Protein AF-S2E6Z9-F1 (afdb_monomer_lite)

Secondary structure (DSSP, 8-state):
-HHHHHHHHHH-SEEE--HHHHHHHHHHHHHHT-S-----SSGGGG--SEEE--TT-SSHHHHHHHHGGGT--EEEEETT--HHHHHHHH-GGG-TTEEEEEEGGGGT-SS-EEEEEE-HHHHHHHHHHHHHHS--

Organism: NCBI:txid859192

pLDDT: mean 89.49, std 9.39, range [43.53, 98.69]

Radius of gyration: 16.05 Å; chains: 1; bounding box: 37×28×57 Å

Sequence (136 aa):
MYQVAKFVAKNVDGINSEPKVGKYIQIAEMANRWPITSTPGNLKETFKINQFHVGEMKTLEEFISKNKEQNLTHIIADEYSESILSEVYNHEEKFPYLEKIYESKEHGYEYNLKLYKINYDEFAKYLQIKNKNYGT

Structure (mmCIF, N/CA/C/O backbone):
data_AF-S2E6Z9-F1
#
_entry.id   AF-S2E6Z9-F1
#
loop_
_atom_site.group_PDB
_atom_site.id
_atom_site.type_symbol
_atom_site.label_atom_id
_atom_site.label_alt_id
_atom_site.label_comp_id
_atom_site.label_asym_id
_atom_site.label_entity_id
_atom_site.label_seq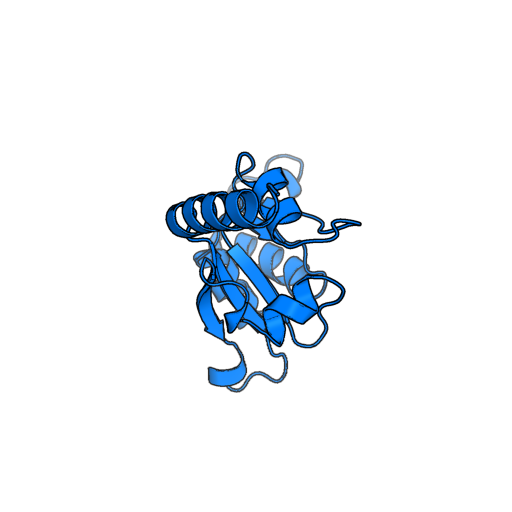_id
_atom_site.pdbx_PDB_ins_code
_atom_site.Cartn_x
_atom_site.Cartn_y
_atom_site.Cartn_z
_atom_site.occupancy
_atom_site.B_iso_or_equiv
_atom_site.auth_seq_id
_atom_site.auth_comp_id
_atom_site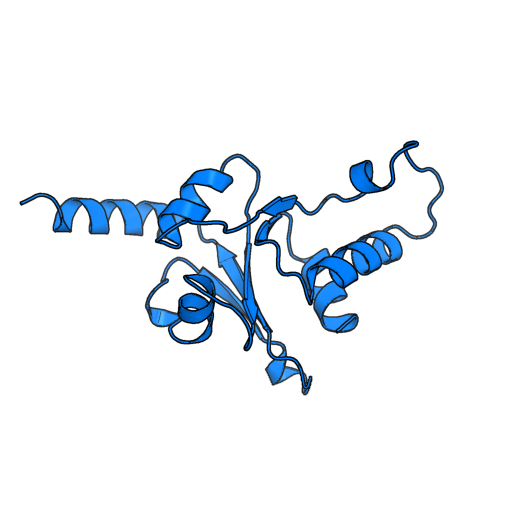.auth_asym_id
_atom_site.auth_atom_id
_atom_site.pdbx_PDB_model_num
ATOM 1 N N . MET A 1 1 ? 14.242 -2.955 -8.253 1.00 85.06 1 MET A N 1
ATOM 2 C CA . MET A 1 1 ? 13.148 -1.961 -8.370 1.00 85.06 1 MET A CA 1
ATOM 3 C C . MET A 1 1 ? 12.186 -2.238 -9.529 1.00 85.06 1 MET A C 1
ATOM 5 O O . MET A 1 1 ? 11.012 -2.446 -9.265 1.00 85.06 1 MET A O 1
ATOM 9 N N . TYR A 1 2 ? 12.634 -2.307 -10.793 1.00 89.06 2 TYR A N 1
ATOM 10 C CA . TYR A 1 2 ? 11.716 -2.497 -11.937 1.00 89.06 2 TYR A CA 1
ATOM 11 C C . TYR A 1 2 ? 10.846 -3.765 -11.859 1.00 89.06 2 TYR A C 1
ATOM 13 O O . TYR A 1 2 ? 9.651 -3.683 -12.107 1.00 89.06 2 TYR A O 1
ATOM 21 N N . GLN A 1 3 ? 11.404 -4.920 -11.475 1.00 88.44 3 GLN A N 1
ATOM 22 C CA . GLN A 1 3 ? 10.611 -6.158 -11.367 1.00 88.44 3 GLN A CA 1
ATOM 23 C C . GLN A 1 3 ? 9.508 -6.057 -10.306 1.00 88.44 3 GLN A C 1
ATOM 25 O O . GLN A 1 3 ? 8.385 -6.485 -10.553 1.00 88.44 3 GLN A O 1
ATOM 30 N N . VAL A 1 4 ? 9.804 -5.413 -9.172 1.00 89.25 4 VAL A N 1
ATOM 31 C CA . VAL A 1 4 ? 8.819 -5.123 -8.119 1.00 89.25 4 VAL A CA 1
ATOM 32 C C . VAL A 1 4 ? 7.711 -4.233 -8.679 1.00 89.25 4 VAL A C 1
ATOM 34 O O . VAL A 1 4 ? 6.540 -4.577 -8.590 1.00 89.25 4 VAL A O 1
ATOM 37 N N . ALA A 1 5 ? 8.068 -3.137 -9.351 1.00 91.56 5 ALA A N 1
ATOM 38 C CA . ALA A 1 5 ? 7.086 -2.244 -9.959 1.00 91.56 5 ALA A CA 1
ATOM 39 C C . ALA A 1 5 ? 6.259 -2.916 -11.066 1.00 91.56 5 ALA A C 1
ATOM 41 O O . ALA A 1 5 ? 5.072 -2.642 -11.193 1.00 91.56 5 ALA A O 1
ATOM 42 N N . LYS A 1 6 ? 6.857 -3.825 -11.843 1.00 91.75 6 LYS A N 1
ATOM 43 C CA . LYS A 1 6 ? 6.159 -4.621 -12.859 1.00 91.75 6 LYS A CA 1
ATOM 44 C C . LYS A 1 6 ? 5.159 -5.589 -12.242 1.00 91.75 6 LYS A C 1
ATOM 46 O O . LYS A 1 6 ? 4.084 -5.764 -12.808 1.00 91.75 6 LYS A O 1
ATOM 51 N N . PHE A 1 7 ? 5.504 -6.208 -11.114 1.00 91.31 7 PHE A N 1
ATOM 52 C CA . PHE A 1 7 ? 4.566 -7.020 -10.347 1.00 91.31 7 PHE A CA 1
ATOM 53 C C . PHE A 1 7 ? 3.414 -6.155 -9.830 1.00 91.31 7 PHE A C 1
ATOM 55 O O . PHE A 1 7 ? 2.260 -6.451 -10.120 1.00 91.31 7 PHE A O 1
ATOM 62 N N . VAL A 1 8 ? 3.723 -5.047 -9.149 1.00 92.56 8 VAL A N 1
ATOM 63 C CA . VAL A 1 8 ? 2.720 -4.112 -8.617 1.00 92.56 8 VAL A CA 1
ATOM 64 C C . VAL A 1 8 ? 1.780 -3.640 -9.728 1.00 92.56 8 VAL A C 1
ATOM 66 O O . VAL A 1 8 ? 0.576 -3.836 -9.628 1.00 92.56 8 VAL A O 1
ATOM 69 N N . ALA A 1 9 ? 2.316 -3.130 -10.840 1.00 93.50 9 ALA A N 1
ATOM 70 C CA . ALA A 1 9 ? 1.528 -2.567 -11.936 1.00 93.50 9 ALA A CA 1
ATOM 71 C C . ALA A 1 9 ? 0.601 -3.567 -12.651 1.00 93.50 9 ALA A C 1
ATOM 73 O O . ALA A 1 9 ? -0.249 -3.164 -13.439 1.00 93.50 9 ALA A O 1
ATOM 74 N N . LYS A 1 10 ? 0.786 -4.872 -12.430 1.00 92.69 10 LYS A N 1
ATOM 75 C CA . LYS A 1 10 ? -0.092 -5.921 -12.964 1.00 92.69 10 LYS A CA 1
ATOM 76 C C . LYS A 1 10 ? -1.200 -6.341 -12.001 1.00 92.69 10 LYS A C 1
ATOM 78 O O . LYS A 1 10 ? -2.114 -7.029 -12.439 1.00 92.69 10 LYS A O 1
ATOM 83 N N . ASN A 1 11 ? -1.094 -5.982 -10.722 1.00 94.06 11 ASN A N 1
ATOM 84 C CA . ASN A 1 11 ? -1.938 -6.519 -9.653 1.00 94.06 11 ASN A CA 1
ATOM 85 C C . ASN A 1 11 ? -2.733 -5.443 -8.898 1.00 94.06 11 ASN A C 1
ATOM 87 O O . ASN A 1 11 ? -3.443 -5.782 -7.957 1.00 94.06 11 ASN A O 1
ATOM 91 N N . VAL A 1 12 ? -2.620 -4.165 -9.273 1.00 95.31 12 VAL A N 1
ATOM 92 C CA . VAL A 1 12 ? -3.266 -3.056 -8.557 1.00 95.31 12 VAL A CA 1
ATOM 93 C C . VAL A 1 12 ? -3.985 -2.114 -9.514 1.00 95.31 12 VAL A C 1
ATOM 95 O O . VAL A 1 12 ? -3.515 -1.895 -10.629 1.00 95.31 12 VAL A O 1
ATOM 98 N N . ASP A 1 13 ? -5.059 -1.488 -9.031 1.00 95.06 13 ASP A N 1
ATOM 99 C CA . ASP A 1 13 ? -5.761 -0.409 -9.743 1.00 95.06 13 ASP A CA 1
ATOM 100 C C . ASP A 1 13 ? -5.590 0.961 -9.059 1.00 95.06 13 ASP A C 1
ATOM 102 O O . ASP A 1 13 ? -5.773 2.008 -9.678 1.00 95.06 13 ASP A O 1
ATOM 106 N N . GLY A 1 14 ? -5.189 0.977 -7.783 1.00 95.94 14 GLY A N 1
ATOM 107 C CA . GLY A 1 14 ? -4.949 2.212 -7.043 1.00 95.94 14 GLY A CA 1
ATOM 108 C C . GLY A 1 14 ? -4.215 1.990 -5.727 1.00 95.94 14 GLY A C 1
ATOM 109 O O . GLY A 1 14 ? -4.522 1.051 -4.991 1.00 95.94 14 GLY A O 1
ATOM 110 N N . ILE A 1 15 ? -3.247 2.858 -5.443 1.00 96.19 15 ILE A N 1
ATOM 111 C CA . ILE A 1 15 ? -2.282 2.743 -4.341 1.00 96.19 15 ILE A CA 1
ATOM 112 C C . ILE A 1 15 ? -1.993 4.103 -3.701 1.00 96.19 15 ILE A C 1
ATOM 114 O O . ILE A 1 15 ? -2.240 5.150 -4.299 1.00 96.19 15 ILE A O 1
ATOM 118 N N . ASN A 1 16 ? -1.399 4.116 -2.509 1.00 95.56 16 ASN A N 1
ATOM 119 C CA . ASN A 1 16 ? -0.731 5.322 -2.022 1.00 95.56 16 ASN A CA 1
ATOM 120 C C . ASN A 1 16 ? 0.451 5.706 -2.925 1.00 95.56 16 ASN A C 1
ATOM 122 O O . ASN A 1 16 ? 1.161 4.854 -3.461 1.00 95.56 16 ASN A O 1
ATOM 126 N N . SER A 1 17 ? 0.667 7.010 -3.071 1.00 90.50 17 SER A N 1
ATOM 127 C CA . SER A 1 17 ? 1.831 7.566 -3.749 1.00 90.50 17 SER A CA 1
ATOM 128 C C . SER A 1 17 ? 3.080 7.256 -2.933 1.00 90.50 17 SER A C 1
ATOM 130 O O . SER A 1 17 ? 3.242 7.793 -1.840 1.00 90.50 17 SER A O 1
ATOM 132 N N . GLU A 1 18 ? 3.972 6.442 -3.491 1.00 84.12 18 GLU A N 1
ATOM 133 C CA . GLU A 1 18 ? 5.269 6.118 -2.897 1.00 84.12 18 GLU A CA 1
ATOM 134 C C . GLU A 1 18 ? 6.396 6.540 -3.862 1.00 84.12 18 GLU A C 1
ATOM 136 O O . GLU A 1 18 ? 6.535 5.934 -4.932 1.00 84.12 18 GLU A O 1
ATOM 141 N N . PRO A 1 19 ? 7.182 7.598 -3.562 1.00 79.00 19 PRO A N 1
ATOM 142 C CA . PRO A 1 19 ? 8.128 8.194 -4.506 1.00 79.00 19 PRO A CA 1
ATOM 143 C C . PRO A 1 19 ? 9.136 7.225 -5.131 1.00 79.00 19 PRO A C 1
ATOM 145 O O . PRO A 1 19 ? 9.477 7.383 -6.311 1.00 79.00 19 PRO A O 1
ATOM 148 N N . LYS A 1 20 ? 9.633 6.239 -4.367 1.00 81.69 20 LYS A N 1
ATOM 149 C CA . LYS A 1 20 ? 10.667 5.313 -4.854 1.00 81.69 20 LYS A CA 1
ATOM 150 C C . LYS A 1 20 ? 10.120 4.352 -5.904 1.00 81.69 20 LYS A C 1
ATOM 152 O O . LYS A 1 20 ? 10.708 4.237 -6.979 1.00 81.69 20 LYS A O 1
ATOM 157 N N . VAL A 1 21 ? 8.995 3.693 -5.629 1.00 84.88 21 VAL A N 1
ATOM 158 C CA . VAL A 1 21 ? 8.400 2.701 -6.542 1.00 84.88 21 VAL A CA 1
ATOM 159 C C . VAL A 1 21 ? 7.478 3.339 -7.589 1.00 84.88 21 VAL A C 1
ATOM 161 O O . VAL A 1 21 ? 7.425 2.861 -8.721 1.00 84.88 21 VAL A O 1
ATOM 164 N N . GLY A 1 22 ? 6.827 4.465 -7.277 1.00 84.81 22 GLY A N 1
ATOM 165 C CA . GLY A 1 22 ? 5.825 5.122 -8.126 1.00 84.81 22 GLY A CA 1
ATOM 166 C C . GLY A 1 22 ? 6.337 5.508 -9.517 1.00 84.81 22 GLY A C 1
ATOM 167 O O . GLY A 1 22 ? 5.642 5.300 -10.513 1.00 84.81 22 GLY A O 1
ATOM 168 N N . LYS A 1 23 ? 7.592 5.972 -9.623 1.00 85.31 23 LYS A N 1
ATOM 169 C CA . LYS A 1 23 ? 8.238 6.253 -10.923 1.00 85.31 23 LYS A CA 1
ATOM 170 C C . LYS A 1 23 ? 8.395 4.990 -11.775 1.00 85.31 23 LYS A C 1
ATOM 172 O O . LYS A 1 23 ? 8.199 5.025 -12.986 1.00 85.31 23 LYS A O 1
ATOM 177 N N . TYR A 1 24 ? 8.734 3.865 -11.150 1.00 89.88 24 TYR A N 1
ATOM 178 C CA . TYR A 1 24 ? 8.904 2.595 -11.854 1.00 89.88 24 TYR A CA 1
ATOM 179 C C . TYR A 1 24 ? 7.566 1.943 -12.208 1.00 89.88 24 TYR A C 1
ATOM 181 O O . TYR A 1 24 ? 7.514 1.216 -13.197 1.00 89.88 24 TYR A O 1
ATOM 189 N N . ILE A 1 25 ? 6.495 2.214 -11.454 1.00 91.19 25 ILE A N 1
ATOM 190 C CA . ILE A 1 25 ? 5.135 1.755 -11.782 1.00 91.19 25 ILE A CA 1
ATOM 191 C C . ILE A 1 25 ? 4.686 2.373 -13.105 1.00 91.19 25 ILE A C 1
ATOM 193 O O . ILE A 1 25 ? 4.258 1.643 -13.991 1.00 91.19 25 ILE A O 1
ATOM 197 N N . GLN A 1 26 ? 4.905 3.676 -13.302 1.00 88.44 26 GLN A N 1
ATOM 198 C CA . GLN A 1 26 ? 4.614 4.343 -14.578 1.00 88.44 26 GLN A CA 1
ATOM 199 C C . GLN A 1 26 ? 5.379 3.705 -15.750 1.00 88.44 26 GLN A C 1
ATOM 201 O O . GLN A 1 26 ? 4.795 3.407 -16.793 1.00 88.44 26 GLN A O 1
ATOM 206 N N . ILE A 1 27 ? 6.677 3.431 -15.567 1.00 88.62 27 ILE A N 1
ATOM 207 C CA . ILE A 1 27 ? 7.502 2.748 -16.579 1.00 88.62 27 ILE A CA 1
ATOM 208 C C . ILE A 1 27 ? 6.957 1.339 -16.864 1.00 88.62 27 ILE A C 1
ATOM 210 O O . ILE A 1 27 ? 6.865 0.929 -18.022 1.00 88.62 27 ILE A O 1
ATOM 214 N N . ALA A 1 28 ? 6.568 0.596 -15.828 1.00 92.19 28 ALA A N 1
ATOM 215 C CA . ALA A 1 28 ? 5.991 -0.734 -15.973 1.00 92.19 28 ALA A CA 1
ATOM 216 C C . ALA A 1 28 ? 4.629 -0.714 -16.686 1.00 92.19 28 ALA A C 1
ATOM 218 O O . ALA A 1 28 ? 4.386 -1.557 -17.549 1.00 92.19 28 ALA A O 1
ATOM 219 N N . GLU A 1 29 ? 3.766 0.259 -16.390 1.00 90.31 29 GLU A N 1
ATOM 220 C CA . GLU A 1 29 ? 2.495 0.456 -17.092 1.00 90.31 29 GLU A CA 1
ATOM 221 C C . GLU A 1 29 ? 2.700 0.724 -18.584 1.00 90.31 29 GLU A C 1
ATOM 223 O O . GLU A 1 29 ? 1.942 0.211 -19.405 1.00 90.31 29 GLU A O 1
ATOM 228 N N . MET A 1 30 ? 3.720 1.505 -18.953 1.00 86.94 30 MET A N 1
ATOM 229 C CA . MET A 1 30 ? 4.066 1.746 -20.357 1.00 86.94 30 MET A CA 1
ATOM 230 C C . MET A 1 30 ? 4.573 0.472 -21.035 1.00 86.94 30 MET A C 1
ATOM 232 O O . MET A 1 30 ? 4.123 0.140 -22.130 1.00 86.94 30 MET A O 1
ATOM 236 N N . ALA A 1 31 ? 5.465 -0.269 -20.373 1.00 88.50 31 ALA A N 1
ATOM 237 C CA . ALA A 1 31 ? 5.994 -1.527 -20.895 1.00 88.50 31 ALA A CA 1
ATOM 238 C C . ALA A 1 31 ? 4.890 -2.581 -21.099 1.00 88.50 31 ALA A C 1
ATOM 240 O O . ALA A 1 31 ? 4.898 -3.295 -22.099 1.00 88.50 31 ALA A O 1
ATOM 241 N N . ASN A 1 32 ? 3.910 -2.649 -20.191 1.00 85.12 32 ASN A N 1
ATOM 242 C CA . ASN A 1 32 ? 2.758 -3.549 -20.302 1.00 85.12 32 ASN A CA 1
ATOM 243 C C . ASN A 1 32 ? 1.811 -3.184 -21.462 1.00 85.12 32 ASN A C 1
ATOM 245 O O . ASN A 1 32 ? 1.033 -4.031 -21.891 1.00 85.12 32 ASN A O 1
ATOM 249 N N . ARG A 1 33 ? 1.865 -1.946 -21.967 1.00 82.62 33 ARG A N 1
ATOM 250 C CA . ARG A 1 33 ? 1.040 -1.445 -23.080 1.00 82.62 33 ARG A CA 1
ATOM 251 C C . ARG A 1 33 ? 1.753 -1.480 -24.433 1.00 82.62 33 ARG A C 1
ATOM 253 O O . ARG A 1 33 ? 1.229 -0.946 -25.404 1.00 82.62 33 ARG A O 1
ATOM 260 N N . TRP A 1 34 ? 2.948 -2.058 -24.507 1.00 83.38 34 TRP A N 1
ATOM 261 C CA . TRP A 1 34 ? 3.705 -2.111 -25.752 1.00 83.38 34 TRP A CA 1
ATOM 262 C C . TRP A 1 34 ? 3.051 -3.049 -26.794 1.00 83.38 34 TRP A C 1
ATOM 264 O O . TRP A 1 34 ? 2.626 -4.143 -26.419 1.00 83.38 34 TRP A O 1
ATOM 274 N N . PRO A 1 35 ? 3.037 -2.693 -28.097 1.00 86.00 35 PRO A N 1
ATOM 275 C CA . PRO A 1 35 ? 3.488 -1.423 -28.672 1.00 86.00 35 PRO A CA 1
ATOM 276 C C . PRO A 1 35 ? 2.488 -0.286 -28.438 1.00 86.00 35 PRO A C 1
ATOM 278 O O . PRO A 1 35 ? 1.277 -0.470 -28.526 1.00 86.00 35 PRO A O 1
ATOM 281 N N . ILE A 1 36 ? 3.006 0.919 -28.193 1.00 77.00 36 ILE A N 1
ATOM 282 C CA . ILE A 1 36 ? 2.172 2.114 -28.035 1.00 77.00 36 ILE A CA 1
ATOM 283 C C . ILE A 1 36 ? 1.762 2.599 -29.429 1.00 77.00 36 ILE A C 1
ATOM 285 O O . ILE A 1 36 ? 2.552 3.222 -30.133 1.00 77.00 36 ILE A O 1
ATOM 289 N N . THR A 1 37 ? 0.532 2.294 -29.838 1.00 75.44 37 THR A N 1
ATOM 290 C CA . THR A 1 37 ? 0.007 2.653 -31.168 1.00 75.44 37 THR A CA 1
ATOM 291 C C . THR A 1 37 ? -0.729 3.993 -31.190 1.00 75.44 37 THR A C 1
ATOM 293 O O . THR A 1 37 ? -0.948 4.551 -32.261 1.00 75.44 37 THR A O 1
ATOM 296 N N . SER A 1 38 ? -1.108 4.525 -30.026 1.00 70.44 38 SER A N 1
ATOM 297 C CA . SER A 1 38 ? -1.649 5.876 -29.865 1.00 70.44 38 SER A CA 1
ATOM 298 C C . SER A 1 38 ? -1.424 6.383 -28.439 1.00 70.44 38 SER A C 1
ATOM 300 O O . SER A 1 38 ? -1.468 5.617 -27.474 1.00 70.44 38 SER A O 1
ATOM 302 N N . THR A 1 39 ? -1.178 7.685 -28.296 1.00 67.19 39 THR A N 1
ATOM 303 C CA . THR A 1 39 ? -1.152 8.371 -27.001 1.00 67.19 39 THR A CA 1
ATOM 304 C C . THR A 1 39 ? -2.099 9.564 -27.056 1.00 67.19 39 THR A C 1
ATOM 306 O O . THR A 1 39 ? -1.986 10.351 -28.000 1.00 67.19 39 THR A O 1
ATOM 309 N N . PRO A 1 40 ? -2.991 9.770 -26.071 1.00 65.50 40 PRO A N 1
ATOM 310 C CA . PRO A 1 40 ? -3.514 11.107 -25.817 1.00 65.50 40 PRO A CA 1
ATOM 311 C C . PRO A 1 40 ? -2.343 12.095 -25.699 1.00 65.50 40 PRO A C 1
ATOM 313 O O . PRO A 1 40 ? -1.251 11.723 -25.263 1.00 65.50 40 PRO A O 1
ATOM 316 N N . GLY A 1 41 ? -2.551 13.351 -26.105 1.00 71.25 41 GLY A N 1
ATOM 317 C CA . GLY A 1 41 ? -1.508 14.392 -26.113 1.00 71.25 41 GLY A CA 1
ATOM 318 C C . GLY A 1 41 ? -0.855 14.646 -24.745 1.00 71.25 41 GLY A C 1
ATOM 319 O O . GLY A 1 41 ? 0.152 15.346 -24.663 1.00 71.25 41 GLY A O 1
ATOM 320 N N . ASN A 1 42 ? -1.400 14.051 -23.680 1.00 75.38 42 ASN A N 1
ATOM 321 C CA . ASN A 1 42 ? -0.874 14.055 -22.329 1.00 75.38 42 ASN A CA 1
ATOM 322 C C . ASN A 1 42 ? -0.558 12.626 -21.847 1.00 75.38 42 ASN A C 1
ATOM 324 O O . ASN A 1 42 ? -1.448 11.798 -21.658 1.00 75.38 42 ASN A O 1
ATOM 328 N N . LEU A 1 43 ? 0.721 12.356 -21.564 1.00 73.19 43 LEU A N 1
ATOM 329 C CA . LEU A 1 43 ? 1.197 11.056 -21.072 1.00 73.19 43 LEU A CA 1
ATOM 330 C C . LEU A 1 43 ? 0.498 10.613 -19.774 1.00 73.19 43 LEU A C 1
ATOM 332 O O . LEU A 1 43 ? 0.294 9.413 -19.572 1.00 73.19 43 LEU A O 1
ATOM 336 N N . LYS A 1 44 ? 0.103 11.563 -18.914 1.00 73.81 44 LYS A N 1
ATOM 337 C CA . LYS A 1 44 ? -0.563 11.259 -17.640 1.00 73.81 44 LYS A CA 1
ATOM 338 C C . LYS A 1 44 ? -1.914 10.578 -17.831 1.00 73.81 44 LYS A C 1
ATOM 340 O O . LYS A 1 44 ? -2.258 9.714 -17.038 1.00 73.81 44 LYS A O 1
ATOM 345 N N . GLU A 1 45 ? -2.628 10.906 -18.906 1.00 75.94 45 GLU A N 1
ATOM 346 C CA . GLU A 1 45 ? -3.931 10.311 -19.245 1.00 75.94 45 GLU A CA 1
ATOM 347 C C . GLU A 1 45 ? -3.810 8.843 -19.672 1.00 75.94 45 GLU A C 1
ATOM 349 O O . GLU A 1 45 ? -4.807 8.146 -19.834 1.00 75.94 45 GLU A O 1
ATOM 354 N N . THR A 1 46 ? -2.583 8.356 -19.862 1.00 75.94 46 THR A N 1
ATOM 355 C CA . THR A 1 46 ? -2.335 6.970 -20.252 1.00 75.94 46 THR A CA 1
ATOM 356 C C . THR A 1 46 ? -2.120 6.026 -19.073 1.00 75.94 46 THR A C 1
ATOM 358 O O . THR A 1 46 ? -2.155 4.810 -19.274 1.00 75.94 46 THR A O 1
ATOM 361 N N . PHE A 1 47 ? -1.864 6.556 -17.873 1.00 84.44 47 PHE A N 1
ATOM 362 C CA . PHE A 1 47 ? -1.696 5.750 -16.665 1.00 84.44 47 PHE A CA 1
ATOM 363 C C . PHE A 1 47 ? -3.064 5.394 -16.091 1.00 84.44 47 PHE A C 1
ATOM 365 O O . PHE A 1 47 ? -3.938 6.249 -15.977 1.00 84.44 47 PHE A O 1
ATOM 372 N N . LYS A 1 48 ? -3.247 4.116 -15.766 1.00 87.44 48 LYS A N 1
ATOM 373 C CA . LYS A 1 48 ? -4.502 3.573 -15.236 1.00 87.44 48 LYS A CA 1
ATOM 374 C C . LYS A 1 48 ? -4.477 3.433 -13.721 1.00 87.44 48 LYS A C 1
ATOM 376 O O . LYS A 1 48 ? -5.537 3.400 -13.109 1.00 87.44 48 LYS A O 1
ATOM 381 N N . ILE A 1 49 ? -3.287 3.326 -13.135 1.00 93.19 49 ILE A N 1
ATOM 382 C CA . ILE A 1 49 ? -3.134 3.114 -11.700 1.00 93.19 49 ILE A CA 1
ATOM 383 C C . ILE A 1 49 ? -3.233 4.455 -10.986 1.00 93.19 49 ILE A C 1
ATOM 385 O O . ILE A 1 49 ? -2.387 5.337 -11.162 1.00 93.19 49 ILE A O 1
ATOM 389 N N . ASN A 1 50 ? -4.249 4.588 -10.136 1.00 93.50 50 ASN A N 1
ATOM 390 C CA . ASN A 1 50 ? -4.423 5.778 -9.317 1.00 93.50 50 ASN A CA 1
ATOM 391 C C . ASN A 1 50 ? -3.367 5.823 -8.202 1.00 93.50 50 ASN A C 1
ATOM 393 O O . ASN A 1 50 ? -3.088 4.817 -7.549 1.00 93.50 50 ASN A O 1
ATOM 397 N N . GLN A 1 51 ? -2.780 6.998 -7.970 1.00 93.06 51 GLN A N 1
ATOM 398 C CA . GLN A 1 51 ? -1.810 7.217 -6.894 1.00 93.06 51 GLN A CA 1
ATOM 399 C C . GLN A 1 51 ? -2.303 8.329 -5.967 1.00 93.06 51 GLN A C 1
ATOM 401 O O . GLN A 1 51 ? -2.570 9.446 -6.416 1.00 93.06 51 GLN A O 1
ATOM 406 N N . PHE A 1 52 ? -2.434 8.014 -4.678 1.00 94.50 52 PHE A N 1
ATOM 407 C CA . PHE A 1 52 ? -3.021 8.896 -3.670 1.00 94.50 52 PHE A CA 1
ATOM 408 C C . PHE A 1 52 ? -1.986 9.347 -2.647 1.00 94.50 52 PHE A C 1
ATOM 410 O O . PHE A 1 52 ? -1.382 8.535 -1.947 1.00 94.50 52 PHE A O 1
ATOM 417 N N . HIS A 1 53 ? -1.807 10.656 -2.497 1.00 92.88 53 HIS A N 1
ATOM 418 C CA . HIS A 1 53 ? -0.922 11.182 -1.464 1.00 92.88 53 HIS A CA 1
ATOM 419 C C . HIS A 1 53 ? -1.519 10.981 -0.068 1.00 92.88 53 HIS A C 1
ATOM 421 O O . HIS A 1 53 ? -2.653 11.382 0.198 1.00 92.88 53 HIS A O 1
ATOM 427 N N . VAL A 1 54 ? -0.716 10.407 0.831 1.00 91.25 54 VAL A N 1
ATOM 428 C CA . VAL A 1 54 ? -1.071 10.219 2.247 1.00 91.25 54 VAL A CA 1
ATOM 429 C C . VAL A 1 54 ? -1.166 11.561 2.990 1.00 91.25 54 VAL A C 1
ATOM 431 O O . VAL A 1 54 ? -2.017 11.731 3.857 1.00 91.25 54 VAL A O 1
ATOM 434 N N . GLY A 1 55 ? -0.356 12.555 2.614 1.00 86.94 55 GLY A N 1
ATOM 435 C CA . GLY A 1 55 ? -0.446 13.910 3.169 1.00 86.94 55 GLY A CA 1
ATOM 436 C C . GLY A 1 55 ? -0.407 13.935 4.702 1.00 86.94 55 GLY A C 1
ATOM 437 O O . GLY A 1 55 ? 0.432 13.283 5.311 1.00 86.94 55 GLY A O 1
ATOM 438 N N . GLU A 1 56 ? -1.329 14.681 5.312 1.00 86.75 56 GLU A N 1
ATOM 439 C CA . GLU A 1 56 ? -1.415 14.889 6.769 1.00 86.75 56 GLU A CA 1
ATOM 440 C C . GLU A 1 56 ? -2.394 13.934 7.478 1.00 86.75 56 GLU A C 1
ATOM 442 O O . GLU A 1 56 ? -2.778 14.172 8.625 1.00 86.75 56 GLU A O 1
ATOM 447 N N . MET A 1 57 ? -2.846 12.871 6.803 1.00 91.31 57 MET A N 1
ATOM 448 C CA . MET A 1 57 ? -3.803 11.933 7.396 1.00 91.31 57 MET A CA 1
ATOM 449 C C . MET A 1 57 ? -3.194 11.237 8.609 1.00 91.31 57 MET A C 1
ATOM 451 O O . MET A 1 57 ? -2.072 10.730 8.566 1.00 91.31 57 MET A O 1
ATOM 455 N N . LYS A 1 58 ? -3.952 11.222 9.709 1.00 91.56 58 LYS A N 1
ATOM 456 C CA . LYS A 1 58 ? -3.446 10.756 11.009 1.00 91.56 58 LYS A CA 1
ATOM 457 C C . LYS A 1 58 ? -3.562 9.251 11.176 1.00 91.56 58 LYS A C 1
ATOM 459 O O . LYS A 1 58 ? -2.878 8.678 12.016 1.00 91.56 58 LYS A O 1
ATOM 464 N N . THR A 1 59 ? -4.458 8.626 10.417 1.00 95.38 59 THR A N 1
ATOM 465 C CA . THR A 1 59 ? -4.748 7.194 10.510 1.00 95.38 59 THR A CA 1
ATOM 466 C C . THR A 1 59 ? -4.892 6.578 9.124 1.00 95.38 59 THR A C 1
ATOM 468 O O . THR A 1 59 ? -5.260 7.255 8.159 1.00 95.38 59 THR A O 1
ATOM 471 N N . LEU A 1 60 ? -4.622 5.278 9.023 1.00 97.00 60 LEU A N 1
ATOM 472 C CA . LEU A 1 60 ? -4.795 4.544 7.772 1.00 97.00 60 LEU A CA 1
ATOM 473 C C . LEU A 1 60 ? -6.265 4.442 7.371 1.00 97.00 60 LEU A C 1
ATOM 475 O O . LEU A 1 60 ? -6.596 4.472 6.192 1.00 97.00 60 LEU A O 1
ATOM 479 N N . GLU A 1 61 ? -7.161 4.362 8.344 1.00 96.88 61 GLU A N 1
ATOM 480 C CA . GLU A 1 61 ? -8.594 4.287 8.113 1.00 96.88 61 GLU A CA 1
ATOM 481 C C . GLU A 1 61 ? -9.152 5.578 7.520 1.00 96.88 61 GLU A C 1
ATOM 483 O O . GLU A 1 61 ? -10.002 5.518 6.632 1.00 96.88 61 GLU A O 1
ATOM 488 N N . GLU A 1 62 ? -8.658 6.736 7.964 1.00 96.31 62 GLU A N 1
ATOM 489 C CA . GLU A 1 62 ? -8.978 8.028 7.353 1.00 96.31 62 GLU A CA 1
ATOM 490 C C . GLU A 1 62 ? -8.540 8.045 5.882 1.00 96.31 62 GLU A C 1
ATOM 492 O O . GLU A 1 62 ? -9.334 8.381 5.000 1.00 96.31 62 GLU A O 1
ATOM 497 N N . PHE A 1 63 ? -7.314 7.587 5.606 1.00 97.31 63 PHE A N 1
ATOM 498 C CA . PHE A 1 63 ? -6.788 7.473 4.247 1.00 97.31 63 PHE A CA 1
ATOM 499 C C . PHE A 1 63 ? -7.621 6.552 3.358 1.00 97.31 63 PHE A C 1
ATOM 501 O O . PHE A 1 63 ? -8.021 6.947 2.259 1.00 97.31 63 PHE A O 1
ATOM 508 N N . ILE A 1 64 ? -7.918 5.342 3.829 1.00 97.81 64 ILE A N 1
ATOM 509 C CA . ILE A 1 64 ? -8.691 4.363 3.065 1.00 97.81 64 ILE A CA 1
ATOM 510 C C . ILE A 1 64 ? -10.111 4.876 2.824 1.00 97.81 64 ILE A C 1
ATOM 512 O O . ILE A 1 64 ? -10.600 4.804 1.698 1.00 97.81 64 ILE A O 1
ATOM 516 N N . SER A 1 65 ? -10.759 5.442 3.845 1.00 97.06 65 SER A N 1
ATOM 517 C CA . SER A 1 65 ? -12.130 5.956 3.729 1.00 97.06 65 SER A CA 1
ATOM 518 C C . SER A 1 65 ? -12.219 7.112 2.737 1.00 97.06 65 SER A C 1
ATOM 520 O O . SER A 1 65 ? -13.142 7.152 1.928 1.00 97.06 65 SER A O 1
ATOM 522 N N . LYS A 1 66 ? -11.238 8.024 2.755 1.00 96.88 66 LYS A N 1
ATOM 523 C CA . LYS A 1 66 ? -11.196 9.186 1.859 1.00 96.88 66 LYS A CA 1
ATOM 524 C C . LYS A 1 66 ? -11.058 8.797 0.386 1.00 96.88 66 LYS A C 1
ATOM 526 O O . LYS A 1 66 ? -11.641 9.460 -0.466 1.00 96.88 66 LYS A O 1
ATOM 531 N N . ASN A 1 67 ? -10.286 7.751 0.085 1.00 97.56 67 ASN A N 1
ATOM 532 C CA . ASN A 1 67 ? -9.903 7.411 -1.290 1.00 97.56 67 ASN A CA 1
ATOM 533 C C . ASN A 1 67 ? -10.613 6.164 -1.849 1.00 97.56 67 ASN A C 1
ATOM 535 O O . ASN A 1 67 ? -10.414 5.826 -3.016 1.00 97.56 67 ASN A O 1
ATOM 539 N N . LYS A 1 68 ? -11.459 5.486 -1.059 1.00 96.69 68 LYS A N 1
ATOM 540 C CA . LYS A 1 68 ? -12.207 4.285 -1.475 1.00 96.69 68 LYS A CA 1
ATOM 541 C C . LYS A 1 68 ? -12.974 4.490 -2.784 1.00 96.69 68 LYS A C 1
ATOM 543 O O . LYS A 1 68 ? -12.780 3.738 -3.733 1.00 96.69 68 LYS A O 1
ATOM 548 N N . GLU A 1 69 ? -13.793 5.537 -2.857 1.00 96.56 69 GLU A N 1
ATOM 549 C CA . GLU A 1 69 ? -14.635 5.822 -4.034 1.00 96.56 69 GLU A CA 1
ATOM 550 C C . GLU A 1 69 ? -13.822 6.275 -5.259 1.00 96.56 69 GLU A C 1
ATOM 552 O O . GLU A 1 69 ? -14.334 6.320 -6.374 1.00 96.56 69 GLU A O 1
ATOM 557 N N . GLN A 1 70 ? -12.537 6.589 -5.073 1.00 95.62 70 GLN A N 1
ATOM 558 C CA . GLN A 1 70 ? -11.605 6.914 -6.153 1.00 95.62 70 GLN A CA 1
ATOM 559 C C . GLN A 1 70 ? -10.797 5.692 -6.614 1.00 95.62 70 GLN A C 1
ATOM 561 O O . GLN A 1 70 ? -9.851 5.836 -7.385 1.00 95.62 70 GLN A O 1
ATOM 566 N N . ASN A 1 71 ? -11.191 4.483 -6.202 1.00 95.81 71 ASN A N 1
ATOM 567 C CA . ASN A 1 71 ? -10.559 3.219 -6.579 1.00 95.81 71 ASN A CA 1
ATOM 568 C C . ASN A 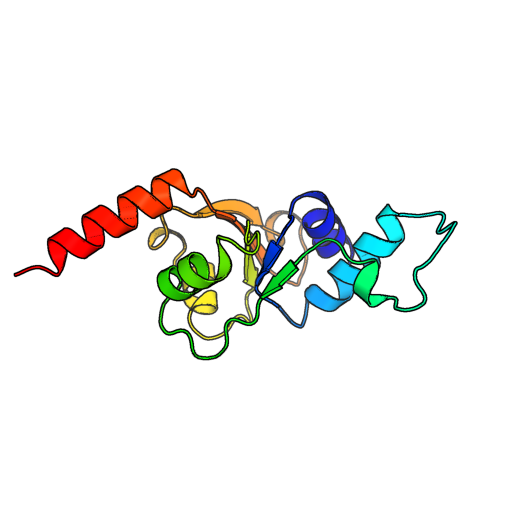1 71 ? -9.166 3.003 -5.960 1.00 95.81 71 ASN A C 1
ATOM 570 O O . ASN A 1 71 ? -8.271 2.440 -6.592 1.00 95.81 71 ASN A O 1
ATOM 574 N N . LEU A 1 72 ? -8.961 3.434 -4.709 1.00 98.12 72 LEU A N 1
ATOM 575 C CA . LEU A 1 72 ? -7.884 2.873 -3.891 1.00 98.12 72 LEU A CA 1
ATOM 576 C C . LEU A 1 72 ? -8.167 1.373 -3.698 1.00 98.12 72 LEU A C 1
ATOM 578 O O . LEU A 1 72 ? -9.268 0.997 -3.322 1.00 98.12 72 LEU A O 1
ATOM 582 N N . THR A 1 73 ? -7.200 0.505 -3.980 1.00 98.12 73 THR A N 1
ATOM 583 C CA . THR A 1 73 ? -7.392 -0.958 -3.886 1.00 98.12 73 THR A CA 1
ATOM 584 C C . THR A 1 73 ? -6.328 -1.632 -3.037 1.00 98.12 73 THR A C 1
ATOM 586 O O . THR A 1 73 ? -6.589 -2.661 -2.412 1.00 98.12 73 THR A O 1
ATOM 589 N N . HIS A 1 74 ? -5.131 -1.050 -2.999 1.00 98.19 74 HIS A N 1
ATOM 590 C CA . HIS A 1 74 ? -3.976 -1.616 -2.328 1.00 98.19 74 HIS A CA 1
ATOM 591 C C . HIS A 1 74 ? -3.211 -0.551 -1.543 1.00 98.19 74 HIS A C 1
ATOM 593 O O . HIS A 1 74 ? -3.287 0.641 -1.837 1.00 98.19 74 HIS A O 1
ATOM 599 N N . ILE A 1 75 ? -2.440 -1.003 -0.559 1.00 97.69 75 ILE A N 1
ATOM 600 C CA . ILE A 1 75 ? -1.479 -0.196 0.189 1.00 97.69 75 ILE A CA 1
ATOM 601 C C . ILE A 1 75 ? -0.083 -0.744 -0.087 1.00 97.69 75 ILE A C 1
ATOM 603 O O . ILE A 1 75 ? 0.153 -1.951 -0.024 1.00 97.69 75 ILE A O 1
ATOM 607 N N . ILE A 1 76 ? 0.839 0.157 -0.389 1.00 95.62 76 ILE A N 1
ATOM 608 C CA . ILE A 1 76 ? 2.268 -0.104 -0.469 1.00 95.62 76 ILE A CA 1
ATOM 609 C C . ILE A 1 76 ? 2.917 0.482 0.775 1.00 95.62 76 ILE A C 1
ATOM 611 O O . ILE A 1 76 ? 2.737 1.663 1.071 1.00 95.62 76 ILE A O 1
ATOM 615 N N . ALA A 1 77 ? 3.710 -0.333 1.459 1.00 94.75 77 ALA A N 1
ATOM 616 C CA . ALA A 1 77 ? 4.582 0.116 2.531 1.00 94.75 77 ALA A CA 1
ATOM 617 C C . ALA A 1 77 ? 5.972 -0.489 2.325 1.00 94.75 77 ALA A C 1
ATOM 619 O O . ALA A 1 77 ? 6.106 -1.666 1.988 1.00 94.75 77 ALA A O 1
ATOM 620 N N . ASP A 1 78 ? 7.008 0.313 2.499 1.00 92.06 78 ASP A N 1
ATOM 621 C CA . ASP A 1 78 ? 8.405 -0.076 2.349 1.00 92.06 78 ASP A CA 1
ATOM 622 C C . ASP A 1 78 ? 9.204 0.231 3.623 1.00 92.06 78 ASP A C 1
ATOM 624 O O . ASP A 1 78 ? 8.724 0.873 4.557 1.00 92.06 78 ASP A O 1
ATOM 628 N N . GLU A 1 79 ? 10.451 -0.225 3.661 1.00 89.25 79 GLU A N 1
ATOM 629 C CA . GLU A 1 79 ? 11.353 -0.009 4.801 1.00 89.25 79 GLU A CA 1
ATOM 630 C C . GLU A 1 79 ? 11.720 1.465 5.063 1.00 89.25 79 GLU A C 1
ATOM 632 O O . GLU A 1 79 ? 12.327 1.770 6.087 1.00 89.25 79 GLU A O 1
ATOM 637 N N . TYR A 1 80 ? 11.366 2.377 4.153 1.00 89.62 80 TYR A N 1
ATOM 638 C CA . TYR A 1 80 ? 11.612 3.818 4.261 1.00 89.62 80 TYR A CA 1
ATOM 639 C C . TYR A 1 80 ? 10.326 4.622 4.445 1.00 89.62 80 TYR A C 1
ATOM 641 O O . TYR A 1 80 ? 10.363 5.851 4.409 1.00 89.62 80 TYR A O 1
ATOM 649 N N . SER A 1 81 ? 9.199 3.936 4.606 1.00 89.25 81 SER A N 1
ATOM 650 C CA . SER A 1 81 ? 7.894 4.555 4.699 1.00 89.25 81 SER A CA 1
ATOM 651 C C . SER A 1 81 ? 7.807 5.370 5.974 1.00 89.25 81 SER A C 1
ATOM 653 O O . SER A 1 81 ? 8.250 4.942 7.038 1.00 89.25 81 SER A O 1
ATOM 655 N N . GLU A 1 82 ? 7.200 6.544 5.868 1.00 88.06 82 GLU A N 1
ATOM 656 C CA . GLU A 1 82 ? 7.010 7.460 6.985 1.00 88.06 82 GLU A CA 1
ATOM 657 C C . GLU A 1 82 ? 5.552 7.439 7.472 1.00 88.06 82 GLU A C 1
ATOM 659 O O . GLU A 1 82 ? 4.659 6.846 6.855 1.00 88.06 82 GLU A O 1
ATOM 664 N N . SER A 1 83 ? 5.302 8.102 8.604 1.00 89.19 83 SER A N 1
ATOM 665 C CA . SER A 1 83 ? 3.954 8.320 9.145 1.00 89.19 83 SER A CA 1
ATOM 666 C C . SER A 1 83 ? 3.164 7.007 9.293 1.00 89.19 83 SER A C 1
ATOM 668 O O . SER A 1 83 ? 3.711 6.000 9.747 1.00 89.19 83 SER A O 1
ATOM 670 N N . ILE A 1 84 ? 1.883 6.994 8.914 1.00 93.62 84 ILE A N 1
ATOM 671 C CA . ILE A 1 84 ? 1.000 5.825 9.026 1.00 93.62 84 ILE A CA 1
ATOM 672 C C . ILE A 1 84 ? 1.499 4.604 8.234 1.00 93.62 84 ILE A C 1
ATOM 674 O O . ILE A 1 84 ? 1.200 3.475 8.609 1.00 93.62 84 ILE A O 1
ATOM 678 N N . LEU A 1 85 ? 2.277 4.797 7.159 1.00 94.75 85 LEU A N 1
ATOM 679 C CA . LEU A 1 85 ? 2.790 3.689 6.344 1.00 94.75 85 LEU A CA 1
ATOM 680 C C . LEU A 1 85 ? 3.941 2.954 7.039 1.00 94.75 85 LEU A C 1
ATOM 682 O O . LEU A 1 85 ? 4.087 1.746 6.860 1.00 94.75 85 LEU A O 1
ATOM 686 N N . SER A 1 86 ? 4.710 3.652 7.881 1.00 93.88 86 SER A N 1
ATOM 687 C CA . SER A 1 86 ? 5.719 3.014 8.736 1.00 93.88 86 SER A CA 1
ATOM 688 C C . SER A 1 86 ? 5.078 2.007 9.697 1.00 93.88 86 SER A C 1
ATOM 690 O O . SER A 1 86 ? 5.624 0.930 9.936 1.00 93.88 86 SER A O 1
ATOM 692 N N . GLU A 1 87 ? 3.882 2.317 10.205 1.00 95.19 87 GLU A N 1
ATOM 693 C CA . GLU A 1 87 ? 3.129 1.418 11.073 1.00 95.19 87 GLU A CA 1
ATOM 694 C C . GLU A 1 87 ? 2.589 0.223 10.286 1.00 95.19 87 GLU A C 1
ATOM 696 O O . GLU A 1 87 ? 2.711 -0.902 10.755 1.00 95.19 87 GLU A O 1
ATOM 701 N N . VAL A 1 88 ? 2.088 0.432 9.062 1.00 96.50 88 VAL A N 1
ATOM 702 C CA . VAL A 1 88 ? 1.683 -0.670 8.165 1.00 96.50 88 VAL A CA 1
ATOM 703 C C . VAL A 1 88 ? 2.838 -1.637 7.912 1.00 96.50 88 VAL A C 1
ATOM 705 O O . VAL A 1 88 ? 2.641 -2.849 7.954 1.00 96.50 88 VAL A O 1
ATOM 708 N N . TYR A 1 89 ? 4.047 -1.120 7.682 1.00 95.50 89 TYR A N 1
ATOM 709 C CA . TYR A 1 89 ? 5.214 -1.952 7.401 1.00 95.50 89 TYR A CA 1
ATOM 710 C C . TYR A 1 89 ? 5.668 -2.781 8.614 1.00 95.50 89 TYR A C 1
ATOM 712 O O . TYR A 1 89 ? 5.992 -3.966 8.468 1.00 95.50 89 TYR A O 1
ATOM 720 N N . ASN A 1 90 ? 5.700 -2.162 9.801 1.00 95.25 90 ASN A 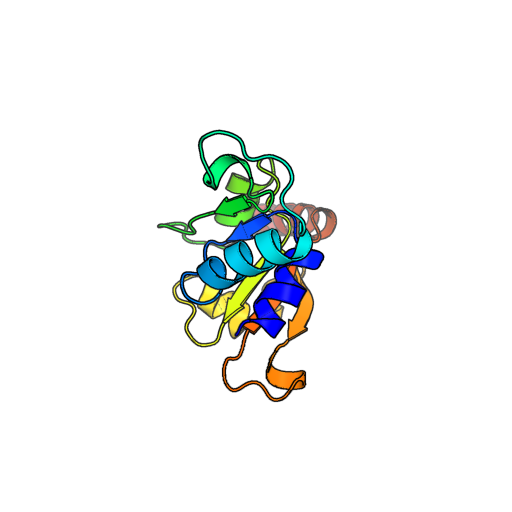N 1
ATOM 721 C CA . ASN A 1 90 ? 6.275 -2.747 11.018 1.00 95.25 90 ASN A CA 1
ATOM 722 C C . ASN A 1 90 ? 5.261 -3.493 11.902 1.00 95.25 90 ASN A C 1
ATOM 724 O O . ASN A 1 90 ? 5.671 -4.334 12.698 1.00 95.25 90 ASN A O 1
ATOM 728 N N . HIS A 1 91 ? 3.968 -3.188 11.771 1.00 95.62 91 HIS A N 1
ATOM 729 C CA . HIS A 1 91 ? 2.887 -3.667 12.638 1.00 95.62 91 HIS A CA 1
ATOM 730 C C . HIS A 1 91 ? 1.658 -4.099 11.825 1.00 95.62 91 HIS A C 1
ATOM 732 O O . HIS A 1 91 ? 0.540 -3.622 12.041 1.00 95.62 91 HIS A O 1
ATOM 738 N N . GLU A 1 92 ? 1.862 -4.990 10.851 1.00 92.94 92 GLU A N 1
ATOM 739 C CA . GLU A 1 92 ? 0.805 -5.448 9.938 1.00 92.94 92 GLU A CA 1
ATOM 740 C C . GLU A 1 92 ? -0.392 -6.084 10.667 1.00 92.94 92 GLU A C 1
ATOM 742 O O . GLU A 1 92 ? -1.532 -5.951 10.224 1.00 92.94 92 GLU A O 1
ATOM 747 N N . GLU A 1 93 ? -0.167 -6.675 11.843 1.00 94.88 93 GLU A N 1
ATOM 748 C CA . GLU A 1 93 ? -1.199 -7.252 12.707 1.00 94.88 93 GLU A CA 1
ATOM 749 C C . GLU A 1 93 ? -2.248 -6.240 13.195 1.00 94.88 93 GLU A C 1
ATOM 751 O O . GLU A 1 93 ? -3.362 -6.631 13.550 1.00 94.88 93 GLU A O 1
ATOM 756 N N . LYS A 1 94 ? -1.926 -4.938 13.203 1.00 96.12 94 LYS A N 1
ATOM 757 C CA . LYS A 1 94 ? -2.870 -3.877 13.594 1.00 96.12 94 LYS A CA 1
ATOM 758 C C . LYS A 1 94 ? -3.937 -3.607 12.537 1.00 96.12 94 LYS A C 1
ATOM 760 O O . LYS A 1 94 ? -4.948 -2.974 12.843 1.00 96.12 94 LYS A O 1
ATOM 765 N N . PHE A 1 95 ? -3.730 -4.089 11.313 1.00 97.50 95 PHE A N 1
ATOM 766 C CA . PHE A 1 95 ? -4.570 -3.799 10.158 1.00 97.50 95 PHE A CA 1
ATOM 767 C C . PHE A 1 95 ? -5.188 -5.091 9.604 1.00 97.50 95 PHE A C 1
ATOM 769 O O . PHE A 1 95 ? -4.848 -5.516 8.503 1.00 97.50 95 PHE A O 1
ATOM 776 N N . PRO A 1 96 ? -6.137 -5.726 10.322 1.00 97.31 96 PRO A N 1
ATOM 777 C CA . PRO A 1 96 ? -6.695 -7.032 9.943 1.00 97.31 96 PRO A CA 1
ATOM 778 C C . PRO A 1 96 ? -7.477 -7.020 8.619 1.00 97.31 96 PRO A C 1
ATOM 780 O O . PRO A 1 96 ? -7.811 -8.068 8.078 1.00 97.31 96 PRO A O 1
ATOM 783 N N . TYR A 1 97 ? -7.781 -5.834 8.095 1.00 98.19 97 TYR A N 1
ATOM 784 C CA . TYR A 1 97 ? -8.416 -5.624 6.798 1.00 98.19 97 TYR A CA 1
ATOM 785 C C . TYR A 1 97 ? -7.415 -5.518 5.632 1.00 98.19 97 TYR A C 1
ATOM 787 O O . TYR A 1 97 ? -7.827 -5.279 4.496 1.00 98.19 97 TYR A O 1
ATOM 795 N N . LEU A 1 98 ? -6.113 -5.654 5.893 1.00 98.50 98 LEU A N 1
ATOM 796 C CA . LEU A 1 98 ? -5.065 -5.694 4.881 1.00 98.50 98 LEU A CA 1
ATOM 797 C C . LEU A 1 98 ? -4.576 -7.130 4.671 1.00 98.50 98 LEU A C 1
ATOM 799 O O . LEU A 1 98 ? -3.980 -7.738 5.554 1.00 98.50 98 LEU A O 1
ATOM 803 N N . GLU A 1 99 ? -4.778 -7.657 3.468 1.00 97.88 99 GLU A N 1
ATOM 804 C CA . GLU A 1 99 ? -4.252 -8.956 3.053 1.00 97.88 99 GLU A CA 1
ATOM 805 C C . GLU A 1 99 ? -2.886 -8.756 2.386 1.00 97.88 99 GLU A C 1
ATOM 807 O O . GLU A 1 99 ? -2.799 -8.145 1.319 1.00 97.88 99 GLU A O 1
ATOM 812 N N . LYS A 1 100 ? -1.802 -9.245 3.001 1.00 97.00 100 LYS A N 1
ATOM 813 C CA . LYS A 1 100 ? -0.466 -9.187 2.388 1.00 97.00 100 LYS A CA 1
ATOM 814 C C . LYS A 1 100 ? -0.412 -10.143 1.199 1.00 97.00 100 LYS A C 1
ATOM 816 O O . LYS A 1 100 ? -0.497 -11.353 1.380 1.00 97.00 100 LYS A O 1
ATOM 821 N N . ILE A 1 101 ? -0.238 -9.600 -0.004 1.00 95.69 101 ILE A N 1
ATOM 822 C CA . ILE A 1 101 ? -0.200 -10.389 -1.248 1.00 95.69 101 ILE A CA 1
ATOM 823 C C . ILE A 1 101 ? 1.200 -10.479 -1.860 1.00 95.69 101 ILE A C 1
ATOM 825 O O . ILE A 1 101 ? 1.414 -11.268 -2.778 1.00 95.69 101 ILE A O 1
ATOM 829 N N . TYR A 1 102 ? 2.148 -9.659 -1.393 1.00 93.81 102 TYR A N 1
ATOM 830 C CA . TYR A 1 102 ? 3.529 -9.687 -1.870 1.00 93.81 102 TYR A CA 1
ATOM 831 C C . TYR A 1 102 ? 4.500 -9.038 -0.879 1.00 93.81 102 TYR A C 1
ATOM 833 O O . TYR A 1 102 ? 4.206 -7.986 -0.308 1.00 93.81 102 TYR A O 1
ATOM 841 N N . GLU A 1 103 ? 5.686 -9.632 -0.746 1.00 92.62 103 GLU A N 1
ATOM 842 C CA . GLU A 1 103 ? 6.825 -9.098 0.001 1.00 92.62 103 GLU A CA 1
ATOM 843 C C . GLU A 1 103 ? 8.106 -9.249 -0.841 1.00 92.62 103 GLU A C 1
ATOM 845 O O . GLU A 1 103 ? 8.511 -10.348 -1.231 1.00 92.62 103 GLU A O 1
ATOM 850 N N . SER A 1 104 ? 8.763 -8.134 -1.176 1.00 88.94 104 SER A N 1
ATOM 851 C CA . SER A 1 104 ? 9.922 -8.159 -2.086 1.00 88.94 104 SER A CA 1
ATOM 852 C C . SER A 1 104 ? 11.143 -8.857 -1.486 1.00 88.94 104 SER A C 1
ATOM 854 O O 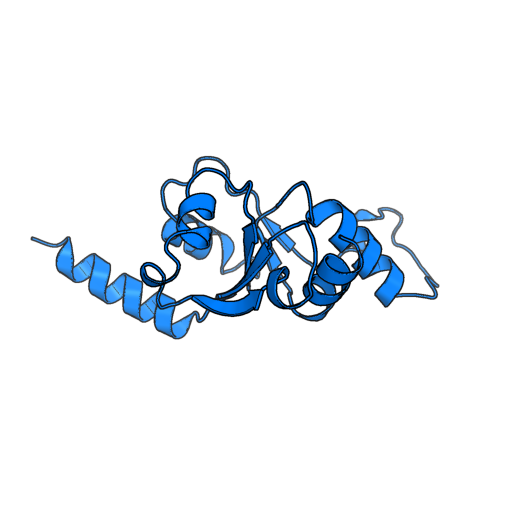. SER A 1 104 ? 11.971 -9.374 -2.238 1.00 88.94 104 SER A O 1
ATOM 856 N N . LYS A 1 105 ? 11.244 -8.916 -0.154 1.00 86.38 105 LYS A N 1
ATOM 857 C CA . LYS A 1 105 ? 12.329 -9.598 0.559 1.00 86.38 105 LYS A CA 1
ATOM 858 C C . LYS A 1 105 ? 12.392 -11.091 0.233 1.00 86.38 105 LYS A C 1
ATOM 860 O O . LYS A 1 105 ? 13.481 -11.645 0.106 1.00 86.38 105 LYS A O 1
ATOM 865 N N . GLU A 1 106 ? 11.240 -11.726 0.016 1.00 85.44 106 GLU A N 1
ATOM 866 C CA . GLU A 1 106 ? 11.133 -13.146 -0.365 1.00 85.44 106 GLU A CA 1
ATOM 867 C C . GLU A 1 106 ? 11.782 -13.448 -1.725 1.00 85.44 106 GLU A C 1
ATOM 869 O O . GLU A 1 106 ? 12.067 -14.596 -2.053 1.00 85.44 106 GLU A O 1
ATOM 874 N N . HIS A 1 107 ? 12.060 -12.403 -2.505 1.00 79.69 107 HIS A N 1
ATOM 875 C CA . HIS A 1 107 ? 12.635 -12.482 -3.840 1.00 79.69 107 HIS A CA 1
ATOM 876 C C . HIS A 1 107 ? 14.109 -12.034 -3.881 1.00 79.69 107 HIS A C 1
ATOM 878 O O . HIS A 1 107 ? 14.668 -11.879 -4.966 1.00 79.69 107 HIS A O 1
ATOM 884 N N . GLY A 1 108 ? 14.744 -11.811 -2.719 1.00 74.62 108 GLY A N 1
ATOM 885 C CA . GLY A 1 108 ? 16.168 -11.466 -2.613 1.00 74.62 108 GLY A CA 1
ATOM 886 C C . GLY A 1 108 ? 16.525 -10.049 -3.072 1.00 74.62 108 GLY A C 1
ATOM 887 O O . GLY A 1 108 ? 17.681 -9.784 -3.399 1.00 74.62 108 GLY A O 1
ATOM 888 N N . TYR A 1 109 ? 15.551 -9.137 -3.137 1.00 78.38 109 TYR A N 1
ATOM 889 C CA . TYR A 1 109 ? 15.805 -7.741 -3.489 1.00 78.38 109 TYR A CA 1
ATOM 890 C C . TYR A 1 109 ? 16.302 -6.940 -2.280 1.00 78.38 109 TYR A C 1
ATOM 892 O O . TYR A 1 109 ? 15.778 -7.092 -1.184 1.00 78.38 109 TYR A O 1
ATOM 900 N N . GLU A 1 110 ? 17.258 -6.031 -2.499 1.00 77.62 110 GLU A N 1
ATOM 901 C CA . GLU A 1 110 ? 17.770 -5.135 -1.445 1.00 77.62 110 GLU A CA 1
ATOM 902 C C . GLU A 1 110 ? 16.720 -4.146 -0.928 1.00 77.62 110 GLU A C 1
ATOM 904 O O . GLU A 1 110 ? 16.785 -3.732 0.220 1.00 77.62 110 GLU A O 1
ATOM 909 N N . TYR A 1 111 ? 15.761 -3.773 -1.778 1.00 82.56 111 TYR A N 1
ATOM 910 C CA . TYR A 1 111 ? 14.671 -2.872 -1.419 1.00 82.56 111 TYR A CA 1
ATOM 911 C C . TYR A 1 111 ? 13.460 -3.668 -0.941 1.00 82.56 111 TYR A C 1
ATOM 913 O O . TYR A 1 111 ? 12.848 -4.398 -1.738 1.00 82.56 111 TYR A O 1
ATOM 921 N N . ASN A 1 112 ? 13.109 -3.494 0.334 1.00 89.50 112 ASN A N 1
ATOM 922 C CA . ASN A 1 112 ? 12.029 -4.224 0.990 1.00 89.50 112 ASN A CA 1
ATOM 923 C C . ASN A 1 112 ? 10.712 -3.445 0.931 1.00 89.50 112 ASN A C 1
ATOM 925 O O . ASN A 1 112 ? 10.566 -2.380 1.523 1.00 89.50 112 ASN A O 1
ATOM 929 N N . LEU A 1 113 ? 9.745 -4.009 0.215 1.00 92.38 113 LEU A N 1
ATOM 930 C CA . LEU A 1 113 ? 8.415 -3.475 -0.019 1.00 92.38 113 LEU A CA 1
ATOM 931 C C . LEU A 1 113 ? 7.400 -4.582 0.225 1.00 92.38 113 LEU A C 1
ATOM 933 O O . LEU A 1 113 ? 7.560 -5.705 -0.262 1.00 92.38 113 LEU A O 1
ATOM 937 N N . LYS A 1 114 ? 6.328 -4.229 0.922 1.00 95.06 114 LYS A N 1
ATOM 938 C CA . LYS A 1 114 ? 5.149 -5.056 1.130 1.00 95.06 114 LYS A CA 1
ATOM 939 C C . LYS A 1 114 ? 3.963 -4.436 0.397 1.00 95.06 114 LYS A C 1
ATOM 941 O O . LYS A 1 114 ? 3.773 -3.218 0.405 1.00 95.06 114 LYS A O 1
ATOM 946 N N . LEU A 1 115 ? 3.185 -5.287 -0.261 1.00 96.19 115 LEU A N 1
ATOM 947 C CA . LEU A 1 115 ? 1.955 -4.913 -0.948 1.00 96.19 115 LEU A CA 1
ATOM 948 C C . LEU A 1 115 ? 0.781 -5.602 -0.264 1.00 96.19 115 LEU A C 1
ATOM 950 O O . LEU A 1 115 ? 0.755 -6.828 -0.124 1.00 96.19 115 LEU A O 1
ATOM 954 N N . TYR A 1 116 ? -0.205 -4.797 0.101 1.00 98.06 116 TYR A N 1
ATOM 955 C CA . TYR A 1 116 ? -1.402 -5.244 0.786 1.00 98.06 116 TYR A CA 1
ATOM 956 C C . TYR A 1 116 ? -2.630 -4.948 -0.058 1.00 98.06 116 TYR 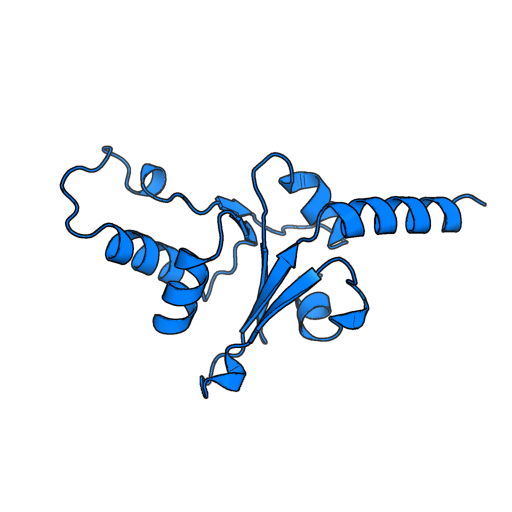A C 1
ATOM 958 O O . TYR A 1 116 ? -2.804 -3.821 -0.519 1.00 98.06 116 TYR A O 1
ATOM 966 N N . LYS A 1 117 ? -3.502 -5.934 -0.233 1.00 98.50 117 LYS A N 1
ATOM 967 C CA . LYS A 1 117 ? -4.842 -5.743 -0.780 1.00 98.50 117 LYS A CA 1
ATOM 968 C C . LYS A 1 117 ? -5.787 -5.319 0.335 1.00 98.50 117 LYS A C 1
ATOM 970 O O . LYS A 1 117 ? -5.787 -5.909 1.414 1.00 98.50 117 LYS A O 1
ATOM 975 N N . ILE A 1 118 ? -6.606 -4.304 0.075 1.00 98.69 118 ILE A N 1
ATOM 976 C CA . ILE A 1 118 ? -7.627 -3.867 1.026 1.00 98.69 118 ILE A CA 1
ATOM 977 C C . ILE A 1 118 ? -8.830 -4.804 0.904 1.00 98.69 118 ILE A C 1
ATOM 979 O O . ILE A 1 118 ? -9.478 -4.871 -0.143 1.00 98.69 118 ILE A O 1
ATOM 983 N N . ASN A 1 119 ? -9.164 -5.504 1.985 1.00 98.50 119 ASN A N 1
ATOM 984 C CA . ASN A 1 119 ? -10.439 -6.193 2.112 1.00 98.50 119 ASN A CA 1
ATOM 985 C C . ASN A 1 119 ? -11.482 -5.203 2.649 1.00 98.50 119 ASN A C 1
ATOM 987 O O . ASN A 1 119 ? -11.549 -4.929 3.847 1.00 98.50 119 ASN A O 1
ATOM 991 N N . TYR A 1 120 ? -12.291 -4.643 1.748 1.00 98.19 120 TYR A N 1
ATOM 992 C CA . TYR A 1 120 ? -13.270 -3.614 2.103 1.00 98.19 120 TYR A CA 1
ATOM 993 C C . TYR A 1 120 ? -14.406 -4.106 3.009 1.00 98.19 120 TYR A C 1
ATOM 995 O O . TYR A 1 120 ? -14.958 -3.297 3.759 1.00 98.19 120 TYR A O 1
ATOM 1003 N N . ASP A 1 121 ? -14.722 -5.400 2.988 1.00 98.19 121 ASP A N 1
ATOM 1004 C CA . ASP A 1 121 ? -15.726 -5.981 3.882 1.00 98.19 121 ASP A CA 1
ATOM 1005 C C . ASP A 1 121 ? -15.187 -6.058 5.315 1.00 98.19 121 ASP A C 1
ATOM 1007 O O . ASP A 1 121 ? -15.853 -5.623 6.257 1.00 98.19 121 ASP A O 1
ATOM 1011 N N . GLU A 1 122 ? -13.952 -6.536 5.488 1.00 98.19 122 GLU A N 1
ATOM 1012 C CA . GLU A 1 122 ? -13.273 -6.537 6.790 1.00 98.19 122 GLU A CA 1
ATOM 1013 C C . GLU A 1 122 ? -12.998 -5.116 7.287 1.00 98.19 122 GLU A C 1
ATOM 1015 O O . GLU A 1 122 ? -13.178 -4.825 8.469 1.00 98.19 122 GLU A O 1
ATOM 1020 N N . PHE A 1 123 ? -12.659 -4.193 6.385 1.00 98.25 123 PHE A N 1
ATOM 1021 C CA . PHE A 1 123 ? -12.500 -2.780 6.715 1.00 98.25 123 PHE A CA 1
ATOM 1022 C C . PHE A 1 123 ? -13.799 -2.176 7.266 1.00 98.25 123 PHE A C 1
ATOM 1024 O O . PHE A 1 123 ? -13.795 -1.509 8.302 1.00 98.25 123 PHE A O 1
ATOM 1031 N N . ALA A 1 124 ? -14.936 -2.451 6.619 1.00 97.56 124 ALA A N 1
ATOM 1032 C CA . ALA A 1 124 ? -16.236 -1.975 7.081 1.00 97.56 124 ALA A CA 1
ATOM 1033 C C . ALA A 1 124 ? -16.606 -2.552 8.460 1.00 97.56 124 ALA A C 1
ATOM 1035 O O . ALA A 1 124 ? -17.077 -1.811 9.326 1.00 97.56 124 ALA A O 1
ATOM 1036 N N . LYS A 1 125 ? -16.358 -3.849 8.698 1.00 97.31 125 LYS A N 1
ATOM 1037 C CA . LYS A 1 125 ? -16.563 -4.487 10.013 1.00 97.31 125 LYS A CA 1
ATOM 1038 C C . LYS A 1 125 ? -15.667 -3.867 11.085 1.00 97.31 125 LYS A C 1
ATOM 1040 O O . LYS A 1 125 ? -16.145 -3.545 12.174 1.00 97.31 125 LYS A O 1
ATOM 1045 N N . TYR A 1 126 ? -14.393 -3.657 10.764 1.00 96.50 126 TYR A N 1
ATOM 1046 C CA . TYR A 1 126 ? -13.418 -3.040 11.656 1.00 96.50 126 TYR A CA 1
ATOM 1047 C C . TYR A 1 126 ? -13.879 -1.648 12.113 1.00 96.50 126 TYR A C 1
ATOM 1049 O O . TYR A 1 126 ? -13.912 -1.380 13.314 1.00 96.50 126 TYR A O 1
ATOM 1057 N N . LEU A 1 127 ? -14.332 -0.792 11.187 1.00 95.94 127 LEU A N 1
ATOM 1058 C CA . LEU A 1 127 ? -14.856 0.537 11.525 1.00 95.94 127 LEU A CA 1
ATOM 1059 C C . LEU A 1 127 ? -16.084 0.477 12.445 1.00 95.94 127 LEU A C 1
ATOM 1061 O O . LEU A 1 127 ? -16.196 1.276 13.374 1.00 95.94 127 LEU A O 1
ATOM 1065 N N . GLN A 1 128 ? -16.991 -0.481 12.235 1.00 94.25 128 GLN A N 1
ATOM 1066 C CA . GLN A 1 128 ? -18.159 -0.657 13.106 1.00 94.25 128 GLN A CA 1
ATOM 1067 C C . GLN A 1 128 ? -17.765 -1.040 14.537 1.00 94.25 128 GLN A C 1
ATOM 1069 O O . GLN A 1 128 ? -18.340 -0.515 15.490 1.00 94.25 128 GLN A O 1
ATOM 1074 N N . ILE A 1 129 ? -16.793 -1.943 14.698 1.00 92.31 129 ILE A N 1
ATOM 1075 C CA . ILE A 1 129 ? -16.292 -2.365 16.015 1.00 92.31 129 ILE A CA 1
ATOM 1076 C C . ILE A 1 129 ? -15.577 -1.199 16.700 1.00 92.31 129 ILE A C 1
ATOM 1078 O O . ILE A 1 129 ? -15.864 -0.893 17.856 1.00 92.31 129 ILE A O 1
ATOM 1082 N N . LYS A 1 130 ? -14.695 -0.511 15.967 1.00 87.75 130 LYS A N 1
ATOM 1083 C CA . LYS A 1 130 ? -13.946 0.649 16.457 1.00 87.75 130 LYS A CA 1
ATOM 1084 C C . LYS A 1 130 ? -14.897 1.717 16.998 1.00 87.75 130 LYS A C 1
ATOM 1086 O O . LYS A 1 130 ? -14.776 2.111 18.152 1.00 87.75 130 LYS A O 1
ATOM 1091 N N . ASN A 1 131 ? -15.911 2.101 16.224 1.00 84.94 131 ASN A N 1
ATOM 1092 C CA . ASN A 1 131 ? -16.866 3.139 16.622 1.00 84.94 131 ASN A CA 1
ATOM 1093 C C . ASN A 1 131 ? -17.726 2.753 17.837 1.00 84.94 131 ASN A C 1
ATOM 1095 O O . ASN A 1 131 ? -18.064 3.624 18.632 1.00 84.94 131 ASN A O 1
ATOM 1099 N N . LYS A 1 132 ? -18.048 1.465 18.023 1.00 80.50 132 LYS A N 1
ATOM 1100 C CA . LYS A 1 132 ? -18.751 0.989 19.229 1.00 80.50 132 LYS A CA 1
ATOM 1101 C C . LYS A 1 132 ? -17.898 1.110 20.493 1.00 80.50 132 LYS A C 1
ATOM 1103 O O . LYS A 1 132 ? -18.443 1.371 21.556 1.00 80.50 132 LYS A O 1
ATOM 1108 N N . ASN A 1 133 ? -16.582 0.952 20.376 1.00 73.25 133 ASN A N 1
ATOM 1109 C CA . ASN A 1 133 ? -15.666 0.992 21.518 1.00 73.25 133 ASN A CA 1
ATOM 1110 C C . ASN A 1 133 ? -15.291 2.421 21.956 1.00 73.25 133 ASN A C 1
ATOM 1112 O O . ASN A 1 133 ? -14.839 2.598 23.081 1.00 73.25 133 ASN A O 1
ATOM 1116 N N . TYR A 1 134 ? -15.479 3.429 21.095 1.00 62.88 134 TYR A N 1
ATOM 1117 C CA . TYR A 1 134 ? -15.245 4.849 21.416 1.00 62.88 134 TYR A CA 1
ATOM 1118 C C . TYR A 1 134 ? -16.533 5.628 21.738 1.00 62.88 134 TYR A C 1
ATOM 1120 O O . TYR A 1 134 ? -16.479 6.833 21.975 1.00 62.88 134 TYR A O 1
ATOM 1128 N N . GLY A 1 135 ? -17.687 4.955 21.744 1.00 52.97 135 GLY A N 1
ATOM 1129 C CA . GLY A 1 135 ? -18.973 5.504 22.170 1.00 52.97 135 GLY A CA 1
ATOM 1130 C C . GLY A 1 135 ? -19.317 5.115 23.608 1.00 52.97 135 GLY A C 1
ATOM 1131 O O . GLY A 1 135 ? -20.223 4.311 23.810 1.00 52.97 135 GLY A O 1
ATOM 1132 N N . THR A 1 136 ? -18.605 5.683 24.586 1.00 43.53 136 THR A N 1
ATOM 1133 C CA . THR A 1 136 ? -19.001 5.767 26.007 1.00 43.53 136 THR A CA 1
ATOM 1134 C C . THR A 1 136 ? -18.604 7.119 26.564 1.00 43.53 136 THR A C 1
ATOM 1136 O O . THR A 1 136 ? -17.412 7.462 26.385 1.00 43.53 136 THR A O 1
#

Foldseek 3Di:
DLVVLLVVLVPAQEEEDDPPSNVSVLVNLCVVPPPCPDDDPDSVVSRRYHYHYPPPPQEVLSVCVVCVVVRHWKYKAWPPDDHRSVCCVPPVVVCPQWAWPDWCVVVVDPTTMTMTTGNVVVSVVVVVVVVVVPPD